Protein AF-A0ABD0R5M6-F1 (afdb_monomer_lite)

Organism: Cirrhinus mrigala (NCBI:txid683832)

Structure (mmCIF, N/CA/C/O backbone):
data_AF-A0ABD0R5M6-F1
#
_entry.id   AF-A0ABD0R5M6-F1
#
loop_
_atom_site.group_PDB
_atom_site.id
_atom_site.type_symbol
_atom_site.label_atom_id
_atom_site.label_alt_id
_atom_site.label_comp_id
_atom_site.label_asym_id
_atom_site.label_entity_id
_atom_site.label_seq_id
_atom_site.pdbx_PDB_ins_code
_atom_site.Cartn_x
_atom_site.Cartn_y
_atom_site.Cartn_z
_atom_site.occupancy
_atom_site.B_iso_or_equiv
_atom_site.auth_seq_id
_atom_site.auth_comp_id
_atom_site.auth_asym_id
_atom_site.auth_atom_id
_atom_site.pdbx_PDB_model_num
ATOM 1 N N . VAL A 1 1 ? -1.273 8.671 40.119 1.00 59.09 1 VAL A N 1
ATOM 2 C CA . VAL A 1 1 ? -2.305 8.184 39.172 1.00 59.09 1 VAL A CA 1
ATOM 3 C C . VAL A 1 1 ? -3.101 7.009 39.746 1.00 59.09 1 VAL A C 1
ATOM 5 O O . VAL A 1 1 ? -4.300 7.160 39.909 1.00 59.09 1 VAL A O 1
ATOM 8 N N . ILE A 1 2 ? -2.466 5.912 40.188 1.00 68.69 2 ILE A N 1
ATOM 9 C CA . ILE A 1 2 ? -3.163 4.704 40.700 1.00 68.69 2 ILE A CA 1
ATOM 10 C C . ILE A 1 2 ? -4.113 4.976 41.890 1.00 68.69 2 ILE A C 1
ATOM 12 O O . ILE A 1 2 ? -5.251 4.518 41.876 1.00 68.69 2 ILE A O 1
ATOM 16 N N . ARG A 1 3 ? -3.699 5.766 42.897 1.00 78.31 3 ARG A N 1
ATOM 17 C CA . ARG A 1 3 ? -4.576 6.125 44.039 1.00 78.31 3 ARG A CA 1
ATOM 18 C C . ARG A 1 3 ? -5.798 6.953 43.610 1.00 78.31 3 ARG A C 1
ATOM 20 O O . ARG A 1 3 ? -6.903 6.688 44.058 1.00 78.31 3 ARG A O 1
ATOM 27 N N . MET A 1 4 ? -5.601 7.888 42.679 1.00 78.31 4 MET A N 1
ATOM 28 C CA . MET A 1 4 ? -6.660 8.764 42.163 1.00 78.31 4 MET A CA 1
ATOM 29 C C . MET A 1 4 ? -7.658 8.002 41.276 1.00 78.31 4 MET A C 1
ATOM 31 O O . MET A 1 4 ? -8.853 8.249 41.356 1.00 78.31 4 MET A O 1
ATOM 35 N N . LEU A 1 5 ? -7.184 7.040 40.477 1.00 76.50 5 LEU A N 1
ATOM 36 C CA . LEU A 1 5 ? -8.047 6.134 39.711 1.00 76.50 5 LEU A CA 1
ATOM 37 C C . LEU A 1 5 ? -8.909 5.260 40.625 1.00 76.50 5 LEU A C 1
ATOM 39 O O . LEU A 1 5 ? -10.087 5.062 40.346 1.00 76.50 5 LEU A O 1
ATOM 43 N N . LYS A 1 6 ? -8.343 4.771 41.736 1.00 81.50 6 LYS A N 1
ATOM 44 C CA . LYS A 1 6 ? -9.086 3.989 42.732 1.00 81.50 6 LYS A CA 1
ATOM 45 C C . LYS A 1 6 ? -10.204 4.818 43.377 1.00 81.50 6 LYS A C 1
ATOM 47 O O . LYS A 1 6 ? -11.334 4.350 43.425 1.00 81.50 6 LYS A O 1
ATOM 52 N N . GLU A 1 7 ? -9.908 6.057 43.774 1.00 83.19 7 GLU A N 1
ATOM 53 C CA . GLU A 1 7 ? -10.900 7.005 44.311 1.00 83.19 7 GLU A CA 1
ATOM 54 C C . GLU A 1 7 ? -11.981 7.384 43.282 1.00 83.19 7 GLU A C 1
ATOM 56 O O . GLU A 1 7 ? -13.150 7.537 43.632 1.00 83.19 7 GLU A O 1
ATOM 61 N N . LEU A 1 8 ? -11.611 7.549 42.008 1.00 80.19 8 LEU A N 1
ATOM 62 C CA . LEU A 1 8 ? -12.558 7.871 40.937 1.00 80.19 8 LEU A CA 1
ATOM 63 C C . LEU A 1 8 ? -13.462 6.690 40.585 1.00 80.19 8 LEU A C 1
ATOM 65 O O . LEU A 1 8 ? -14.641 6.909 40.327 1.00 80.19 8 LEU A O 1
ATOM 69 N N . ARG A 1 9 ? -12.942 5.460 40.640 1.00 80.38 9 ARG A N 1
ATOM 70 C CA . ARG A 1 9 ? -13.733 4.237 40.456 1.00 80.38 9 ARG A CA 1
ATOM 71 C C . ARG A 1 9 ? -14.739 4.013 41.574 1.00 80.38 9 ARG A C 1
ATOM 73 O O . ARG A 1 9 ? -15.837 3.546 41.316 1.00 80.38 9 ARG A O 1
ATOM 80 N N . GLU A 1 10 ? -14.374 4.373 42.799 1.00 84.44 10 GLU A N 1
ATOM 81 C CA . GLU A 1 10 ? -15.268 4.292 43.955 1.00 84.44 10 GLU A CA 1
ATOM 82 C C . GLU A 1 10 ? -16.390 5.342 43.890 1.00 84.44 10 GLU A C 1
ATOM 84 O O . GLU A 1 10 ? -17.534 5.051 44.219 1.00 84.44 10 GLU A O 1
ATOM 89 N N . LYS A 1 11 ? -16.086 6.557 43.411 1.00 83.44 11 LYS A N 1
ATOM 90 C CA . LYS A 1 11 ? -17.068 7.651 43.269 1.00 83.44 11 LYS A CA 1
ATOM 91 C C . LYS A 1 11 ? -17.936 7.557 42.016 1.00 83.44 11 LYS A C 1
ATOM 93 O O . LYS A 1 11 ? -19.005 8.161 41.971 1.00 83.44 11 LYS A O 1
ATOM 98 N N . HIS A 1 12 ? -17.461 6.860 40.991 1.00 79.81 12 HIS A N 1
ATOM 99 C CA . HIS A 1 12 ? -18.163 6.671 39.729 1.00 79.81 12 HIS A CA 1
ATOM 100 C C . HIS A 1 12 ? -18.045 5.210 39.280 1.00 79.81 12 HIS A C 1
ATOM 102 O O . HIS A 1 12 ? -17.259 4.922 38.375 1.00 79.81 12 HIS A O 1
ATOM 108 N N . PRO A 1 13 ? -18.812 4.296 39.902 1.00 80.88 13 PRO A N 1
ATOM 109 C CA . PRO A 1 13 ? -18.789 2.881 39.538 1.00 80.88 13 PRO A CA 1
ATOM 110 C C . PRO A 1 13 ? -19.339 2.623 38.126 1.00 80.88 13 PRO A C 1
ATOM 112 O O . PRO A 1 13 ? -18.956 1.640 37.503 1.00 80.88 13 PRO A O 1
ATOM 115 N N . ASP A 1 14 ? -20.172 3.528 37.604 1.00 82.19 14 ASP A N 1
ATOM 116 C CA . ASP A 1 14 ? -20.860 3.373 36.312 1.00 82.19 14 ASP A CA 1
ATOM 117 C C . ASP A 1 14 ? -20.039 3.853 35.104 1.00 82.19 14 ASP A C 1
ATOM 119 O O . ASP A 1 14 ? -20.507 3.799 33.968 1.00 82.19 14 ASP A O 1
ATOM 123 N N . LYS A 1 15 ? -18.838 4.397 35.334 1.00 80.50 15 LYS A N 1
ATOM 124 C CA . LYS A 1 15 ? -18.003 4.966 34.272 1.00 80.50 15 LYS A CA 1
ATOM 125 C C . LYS A 1 15 ? -16.925 3.984 33.844 1.00 80.50 15 LYS A C 1
ATOM 127 O O . LYS A 1 15 ? -16.312 3.310 34.669 1.00 80.50 15 LYS A O 1
ATOM 132 N N . ASP A 1 16 ? -16.676 3.963 32.542 1.00 85.81 16 ASP A N 1
ATOM 133 C CA . ASP A 1 16 ? -15.692 3.077 31.933 1.00 85.81 16 ASP A CA 1
ATOM 134 C C . ASP A 1 16 ? -14.245 3.477 32.282 1.00 85.81 16 ASP A C 1
ATOM 136 O O . ASP A 1 16 ? -13.967 4.631 32.634 1.00 85.81 16 ASP A O 1
ATOM 140 N N . LEU A 1 17 ? -13.306 2.533 32.189 1.00 76.88 17 LEU A N 1
ATOM 141 C CA . LEU A 1 17 ? -11.907 2.712 32.590 1.00 76.88 17 LEU A CA 1
ATOM 142 C C . LEU A 1 17 ? -11.253 3.907 31.883 1.00 76.88 17 LEU A C 1
ATOM 144 O O . LEU A 1 17 ? -10.544 4.685 32.526 1.00 76.88 17 LEU A O 1
ATOM 148 N N . ASP A 1 18 ? -11.550 4.103 30.601 1.00 78.00 18 ASP A N 1
ATOM 149 C CA . ASP A 1 18 ? -11.042 5.231 29.820 1.00 78.00 18 ASP A CA 1
ATOM 150 C C . ASP A 1 18 ? -11.588 6.576 30.310 1.00 78.00 18 ASP A C 1
ATOM 152 O O . ASP A 1 18 ? -10.836 7.546 30.452 1.00 78.00 18 ASP A O 1
ATOM 156 N N . GLN A 1 19 ? -12.869 6.627 30.684 1.00 80.44 19 GLN A N 1
ATOM 157 C CA . GLN A 1 19 ? -13.475 7.825 31.269 1.00 80.44 19 GLN A CA 1
ATOM 158 C C . GLN A 1 19 ? -12.866 8.142 32.642 1.00 80.44 19 GLN A C 1
ATOM 160 O O . GLN A 1 19 ? -12.639 9.307 32.979 1.00 80.44 19 GLN A O 1
ATOM 165 N N . LEU A 1 20 ? -12.550 7.121 33.442 1.00 79.25 20 LEU A N 1
ATOM 166 C CA . LEU A 1 20 ? -11.857 7.286 34.723 1.00 79.25 20 LEU A CA 1
ATOM 167 C C . LEU A 1 20 ? -10.434 7.819 34.542 1.00 79.25 20 LEU A C 1
ATOM 169 O O . LEU A 1 20 ? -10.003 8.679 35.316 1.00 79.25 20 LEU A O 1
ATOM 173 N N . ILE A 1 21 ? -9.705 7.328 33.537 1.00 81.00 21 ILE A N 1
ATOM 174 C CA . ILE A 1 21 ? -8.366 7.816 33.183 1.00 81.00 21 ILE A CA 1
ATOM 175 C C . ILE A 1 21 ? -8.432 9.286 32.779 1.00 81.00 21 ILE A C 1
ATOM 177 O O . ILE A 1 21 ? -7.620 10.088 33.246 1.00 81.00 21 ILE A O 1
ATOM 181 N N . GLU A 1 22 ? -9.429 9.675 31.992 1.00 79.25 22 GLU A N 1
ATOM 182 C CA . GLU A 1 22 ? -9.636 11.070 31.617 1.00 79.25 22 GLU A CA 1
ATOM 183 C C . GLU A 1 22 ? -9.940 11.951 32.837 1.00 79.25 22 GLU A C 1
ATOM 185 O O . GLU A 1 22 ? -9.302 12.990 33.034 1.00 79.25 22 GLU A O 1
ATOM 190 N N . MET A 1 23 ? -10.847 11.513 33.716 1.00 78.56 23 MET A N 1
ATOM 191 C CA . MET A 1 23 ? -11.160 12.225 34.959 1.00 78.56 23 MET A CA 1
ATOM 192 C C . MET A 1 23 ? -9.930 12.359 35.866 1.00 78.56 23 MET A C 1
ATOM 194 O O . MET A 1 23 ? -9.724 13.413 36.476 1.00 78.56 23 MET A O 1
ATOM 198 N N . ALA A 1 24 ? -9.081 11.331 35.926 1.00 83.06 24 ALA A N 1
ATOM 199 C CA . ALA A 1 24 ? -7.833 11.358 36.681 1.00 83.06 24 ALA A CA 1
ATOM 200 C C . ALA A 1 24 ? -6.829 12.351 36.076 1.00 83.06 24 ALA A C 1
ATOM 202 O O . ALA A 1 24 ? -6.204 13.129 36.803 1.00 83.06 24 ALA A O 1
ATOM 203 N N . ASN A 1 25 ? -6.700 12.376 34.751 1.00 81.94 25 ASN A N 1
ATOM 204 C CA . ASN A 1 25 ? -5.820 13.304 34.045 1.00 81.94 25 ASN A CA 1
ATOM 205 C C . ASN A 1 25 ? -6.284 14.753 34.227 1.00 81.94 25 ASN A C 1
ATOM 207 O O . ASN A 1 25 ? -5.482 15.620 34.582 1.00 81.94 25 ASN A O 1
ATOM 211 N N . TYR A 1 26 ? -7.586 15.011 34.100 1.00 81.62 26 TYR A N 1
ATOM 212 C CA . TYR A 1 26 ? -8.175 16.328 34.327 1.00 81.62 26 TYR A CA 1
ATOM 213 C C . TYR A 1 26 ? -7.969 16.813 35.768 1.00 81.62 26 TYR A C 1
ATOM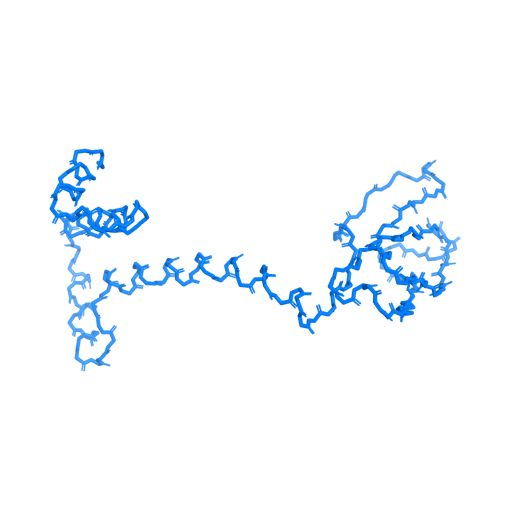 215 O O . TYR A 1 26 ? -7.516 17.939 35.992 1.00 81.62 26 TYR A O 1
ATOM 223 N N . ALA A 1 27 ? -8.231 15.956 36.759 1.00 81.88 27 ALA A N 1
ATOM 224 C CA . ALA A 1 27 ? -8.009 16.276 38.167 1.00 81.88 27 ALA A CA 1
ATOM 225 C C . ALA A 1 27 ? -6.523 16.520 38.481 1.00 81.88 27 ALA A C 1
ATOM 227 O O . ALA A 1 27 ? -6.192 17.392 39.287 1.00 81.88 27 ALA A O 1
ATOM 228 N N . THR A 1 28 ? -5.617 15.794 37.823 1.00 80.62 28 THR A N 1
ATOM 229 C CA . THR A 1 2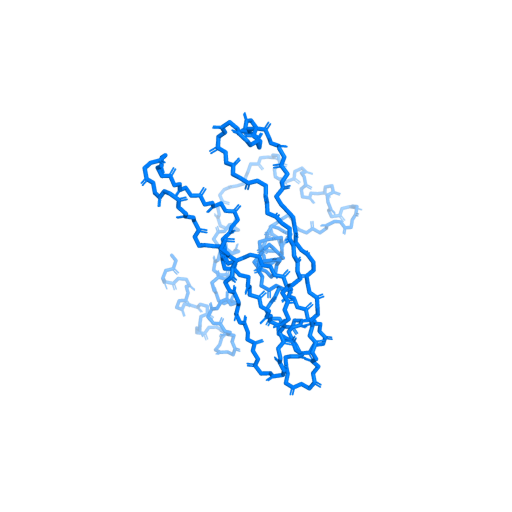8 ? -4.169 15.999 37.962 1.00 80.62 28 THR A CA 1
ATOM 230 C C . THR A 1 28 ? -3.752 17.361 37.408 1.00 80.62 28 THR A C 1
ATOM 232 O O . THR A 1 28 ? -3.087 18.121 38.112 1.00 80.62 28 THR A O 1
ATOM 235 N N . MET A 1 29 ? -4.215 17.733 36.211 1.00 77.62 29 MET A N 1
ATOM 236 C CA . MET A 1 29 ? -3.923 19.045 35.619 1.00 77.62 29 MET A CA 1
ATOM 237 C C . MET A 1 29 ? -4.553 20.211 36.395 1.00 77.62 29 MET A C 1
ATOM 239 O O . MET A 1 29 ? -4.021 21.321 36.399 1.00 77.62 29 MET A O 1
ATOM 243 N N . GLN A 1 30 ? -5.683 19.993 37.076 1.00 80.12 30 GLN A N 1
ATOM 244 C CA . GLN A 1 30 ? -6.266 21.015 37.946 1.00 80.12 30 GLN A CA 1
ATOM 245 C C . GLN A 1 30 ? -5.416 21.300 39.187 1.00 80.12 30 GLN A C 1
ATOM 247 O O . GLN A 1 30 ? -5.350 22.459 39.597 1.00 80.12 30 GLN A O 1
ATOM 252 N N . LYS A 1 31 ? -4.800 20.264 39.772 1.00 80.19 31 LYS A N 1
ATOM 253 C CA . LYS A 1 31 ? -3.991 20.355 40.999 1.00 80.19 31 LYS A CA 1
ATOM 254 C C . LYS A 1 31 ? -2.580 20.902 40.761 1.00 80.19 31 LYS A C 1
ATOM 256 O O . LYS A 1 31 ? -1.936 21.327 41.714 1.00 80.19 31 LYS A O 1
ATOM 261 N N . GLN A 1 32 ? -2.087 20.882 39.523 1.00 80.38 32 GLN A N 1
ATOM 262 C CA . GLN A 1 32 ? -0.791 21.471 39.184 1.00 80.38 32 GLN A CA 1
ATOM 263 C C . GLN A 1 32 ? -0.810 22.999 39.330 1.00 80.38 32 GLN A C 1
ATOM 265 O O . GLN A 1 32 ? -1.840 23.649 39.134 1.00 80.38 32 GLN A O 1
ATOM 270 N N . HIS A 1 33 ? 0.345 23.586 39.660 1.00 84.06 33 HIS A N 1
ATOM 271 C CA . HIS A 1 33 ? 0.490 25.039 39.678 1.00 84.06 33 HIS A CA 1
ATOM 272 C C . HIS A 1 33 ? 0.275 25.599 38.265 1.00 84.06 33 HIS A C 1
ATOM 274 O O . HIS A 1 33 ? 0.721 25.019 37.275 1.00 84.06 33 HIS A O 1
ATOM 280 N N . LYS A 1 34 ? -0.413 26.737 38.157 1.00 86.31 34 LYS A N 1
ATOM 281 C CA . LYS A 1 34 ? -0.766 27.344 36.867 1.00 86.31 34 LYS A CA 1
ATOM 282 C C . LYS A 1 34 ? -0.026 28.658 36.693 1.00 86.31 34 LYS A C 1
ATOM 284 O O . LYS A 1 34 ? 0.033 29.468 37.616 1.00 86.31 34 LYS A O 1
ATOM 289 N N . SER A 1 35 ? 0.525 28.874 35.503 1.00 89.06 35 SER A N 1
ATOM 290 C CA . SER A 1 35 ? 1.225 30.115 35.173 1.00 89.06 35 SER A CA 1
ATOM 291 C C . SER A 1 35 ? 0.251 31.293 35.057 1.00 89.06 35 SER A C 1
ATOM 293 O O . SER A 1 35 ? -0.940 31.126 34.792 1.00 89.06 35 SER A O 1
ATOM 295 N N . ARG A 1 36 ? 0.747 32.529 35.195 1.00 91.19 36 ARG A N 1
ATOM 296 C CA . ARG A 1 36 ? -0.092 33.733 35.044 1.00 91.19 36 ARG A CA 1
ATOM 297 C C . ARG A 1 36 ? -0.725 33.836 33.651 1.00 91.19 36 ARG A C 1
ATOM 299 O O . ARG A 1 36 ? -1.851 34.307 33.515 1.00 91.19 36 ARG A O 1
ATOM 306 N N . ALA A 1 37 ? -0.014 33.370 32.623 1.00 88.50 37 ALA A N 1
ATOM 307 C CA . ALA A 1 37 ? -0.512 33.330 31.251 1.00 88.50 37 ALA A CA 1
ATOM 308 C C . ALA A 1 37 ? -1.759 32.442 31.115 1.00 88.50 37 ALA A C 1
ATOM 310 O O . ALA A 1 37 ? -2.700 32.828 30.425 1.00 88.50 37 ALA A O 1
ATOM 311 N N . PHE A 1 38 ? -1.812 31.315 31.832 1.00 89.50 38 PHE A N 1
ATOM 312 C CA . PHE A 1 38 ? -2.959 30.407 31.816 1.00 89.50 38 PHE A CA 1
ATOM 313 C C . PHE A 1 38 ? -4.264 31.122 32.193 1.00 89.50 38 PHE A C 1
ATOM 315 O O . PHE A 1 38 ? -5.255 31.013 31.475 1.00 89.50 38 PHE A O 1
ATOM 322 N N . TYR A 1 39 ? -4.256 31.917 33.266 1.00 89.88 39 TYR A N 1
ATOM 323 C CA . TYR A 1 39 ? -5.445 32.651 33.711 1.00 89.88 39 TYR A CA 1
ATOM 324 C C . TYR A 1 39 ? -5.869 33.742 32.727 1.00 89.88 39 TYR A C 1
ATOM 326 O O . TYR A 1 39 ? -7.062 33.909 32.479 1.00 89.88 39 TYR A O 1
ATOM 334 N N . ARG A 1 40 ? -4.903 34.444 32.116 1.00 92.62 40 ARG A N 1
ATOM 335 C CA . ARG A 1 40 ? -5.195 35.454 31.084 1.00 92.62 40 ARG A CA 1
ATOM 336 C C . ARG A 1 40 ? -5.895 34.820 29.883 1.00 92.62 40 ARG A C 1
ATOM 338 O O . ARG A 1 40 ? -6.904 35.339 29.423 1.00 92.62 40 ARG A O 1
ATOM 345 N N . VAL A 1 41 ? -5.389 33.678 29.422 1.00 88.25 41 VAL A N 1
ATOM 346 C CA . VAL A 1 41 ? -5.957 32.923 28.297 1.00 88.25 41 VAL A CA 1
ATOM 347 C C . VAL A 1 41 ? -7.310 32.302 28.655 1.00 88.25 41 VAL A C 1
ATOM 349 O O . VAL A 1 41 ? -8.218 32.276 27.827 1.00 88.25 41 VAL A O 1
ATOM 352 N N . GLN A 1 42 ? -7.482 31.803 29.880 1.00 88.94 42 GLN A N 1
ATOM 353 C CA . GLN A 1 42 ? -8.754 31.224 30.306 1.00 88.94 42 GLN A CA 1
ATOM 354 C C . GLN A 1 42 ? -9.861 32.282 30.379 1.00 88.94 42 GLN A C 1
ATOM 356 O O . GLN A 1 42 ? -10.965 32.023 29.904 1.00 88.94 42 GLN A O 1
ATOM 361 N N . ALA A 1 43 ? -9.571 33.466 30.923 1.00 88.94 43 ALA A N 1
ATOM 362 C CA . ALA A 1 43 ? -10.549 34.543 31.025 1.00 88.94 43 ALA A CA 1
ATOM 363 C C . ALA A 1 43 ? -11.058 34.980 29.643 1.00 88.94 43 ALA A C 1
ATOM 365 O O . ALA A 1 43 ? -12.265 34.989 29.409 1.00 88.94 43 ALA A O 1
ATOM 366 N N . THR A 1 44 ? -10.156 35.252 28.692 1.00 91.38 44 THR A N 1
ATOM 367 C CA . THR A 1 44 ? -10.552 35.665 27.333 1.00 91.38 44 THR A CA 1
ATOM 368 C C . THR A 1 44 ? -11.351 34.585 26.610 1.00 91.38 44 THR A C 1
ATOM 370 O O . THR A 1 44 ? -12.313 34.889 25.909 1.0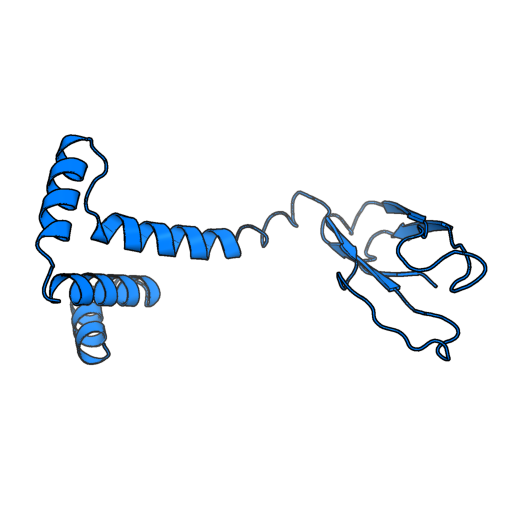0 91.38 44 THR A O 1
ATOM 373 N N . ARG A 1 45 ? -11.028 33.309 26.836 1.00 89.12 45 ARG A N 1
ATOM 374 C CA . ARG A 1 45 ? -11.794 32.190 26.278 1.00 89.12 45 ARG A CA 1
ATOM 375 C C . ARG A 1 45 ? -13.200 32.061 26.834 1.00 89.12 45 ARG A C 1
ATOM 377 O O . ARG A 1 45 ? -14.094 31.687 26.083 1.00 89.12 45 ARG A O 1
ATOM 384 N N . MET A 1 46 ? -13.405 32.340 28.118 1.00 87.44 46 MET A N 1
ATOM 385 C CA . MET A 1 46 ? -14.749 32.327 28.701 1.00 87.44 46 MET A CA 1
ATOM 386 C C . MET A 1 46 ? -15.584 33.496 28.168 1.00 87.44 46 MET A C 1
ATOM 388 O O . MET A 1 46 ? -16.759 33.303 27.881 1.00 87.44 46 MET A O 1
ATOM 392 N N . MET A 1 47 ? -14.961 34.654 27.933 1.00 86.44 47 MET A N 1
ATOM 393 C CA . MET A 1 47 ? -15.631 35.827 27.357 1.00 86.44 47 MET A CA 1
ATOM 394 C C . MET A 1 47 ? -16.052 35.631 25.891 1.00 86.44 47 MET A C 1
ATOM 396 O O . MET A 1 47 ? -17.086 36.144 25.487 1.00 86.44 47 MET A O 1
ATOM 400 N N . ILE A 1 48 ? -15.281 34.879 25.098 1.00 86.38 48 ILE A N 1
ATOM 401 C CA . ILE A 1 48 ? -15.555 34.642 23.665 1.00 86.38 48 ILE A CA 1
ATOM 402 C C . ILE A 1 48 ? -16.286 33.310 23.389 1.00 86.38 48 ILE A C 1
ATOM 404 O O . ILE A 1 48 ? -16.354 32.855 22.252 1.00 86.38 48 ILE A O 1
ATOM 408 N N . GLY A 1 49 ? -16.793 32.630 24.426 1.00 85.62 49 GLY A N 1
ATOM 409 C CA . GLY A 1 49 ? -17.535 31.366 24.279 1.00 85.62 49 GLY A CA 1
ATOM 410 C C . GLY A 1 49 ? -16.680 30.125 23.970 1.00 85.62 49 GLY A C 1
ATOM 411 O O . GLY A 1 49 ? -17.211 29.046 23.731 1.00 85.62 49 GLY A O 1
ATOM 412 N N . ALA A 1 50 ? -15.349 30.223 24.024 1.00 78.44 50 ALA A N 1
ATOM 413 C CA . ALA A 1 50 ? -14.420 29.129 23.714 1.00 78.44 50 ALA A CA 1
ATOM 414 C C . ALA A 1 50 ? -14.191 28.128 24.873 1.00 78.44 50 ALA A C 1
ATOM 416 O O . ALA A 1 50 ? -13.439 27.156 24.717 1.00 78.44 50 ALA A O 1
ATOM 417 N N . GLY A 1 51 ? -14.805 28.362 26.038 1.00 84.31 51 GLY A N 1
ATOM 418 C CA . GLY A 1 51 ? -14.831 27.438 27.176 1.00 84.31 51 GLY A CA 1
ATOM 419 C C . GLY A 1 51 ? -13.488 27.219 27.895 1.00 84.31 51 GLY A C 1
ATOM 420 O O . GLY A 1 51 ? -12.473 27.869 27.626 1.00 84.31 51 GLY A O 1
ATOM 421 N N . ASN A 1 52 ? -13.479 26.277 28.846 1.00 82.81 52 ASN A N 1
ATOM 422 C CA . ASN A 1 52 ? -12.323 25.995 29.705 1.00 82.81 52 ASN A CA 1
ATOM 423 C C . ASN A 1 52 ? -11.165 25.347 28.916 1.00 82.81 52 ASN A C 1
ATOM 425 O O . ASN A 1 52 ? -11.345 24.320 28.262 1.00 82.81 52 ASN A O 1
ATOM 429 N N . VAL A 1 53 ? -9.963 25.925 29.029 1.00 75.88 53 VAL A N 1
ATOM 430 C CA . VAL A 1 53 ? -8.730 25.481 28.348 1.00 75.88 53 VAL A CA 1
ATOM 431 C C . VAL A 1 53 ? -8.421 24.011 28.632 1.00 75.88 53 VAL A C 1
ATOM 433 O O . VAL A 1 53 ? -8.124 23.261 27.707 1.00 75.88 53 VAL A O 1
ATOM 436 N N . LEU A 1 54 ? -8.565 23.584 29.890 1.00 74.06 54 LEU A N 1
ATOM 437 C CA . LEU A 1 54 ? -8.290 22.206 30.313 1.00 74.06 54 LEU A CA 1
ATOM 438 C C . LEU A 1 54 ? -9.290 21.210 29.711 1.00 74.06 54 LEU A C 1
ATOM 440 O O . LEU A 1 54 ? -8.904 20.133 29.272 1.00 74.06 54 LEU A O 1
ATOM 444 N N . LYS A 1 55 ? -10.572 21.597 29.634 1.00 73.00 55 LYS A N 1
ATOM 445 C CA . LYS A 1 55 ? -11.625 20.759 29.043 1.00 73.00 55 LYS A CA 1
ATOM 446 C C . LYS A 1 55 ? -11.464 20.653 27.526 1.00 73.00 55 LYS A C 1
ATOM 448 O O . LYS A 1 55 ? -11.689 19.589 26.969 1.00 73.00 55 LYS A O 1
ATOM 453 N N . LYS A 1 56 ? -11.021 21.729 26.858 1.00 68.00 56 LYS A N 1
ATOM 454 C CA . LYS A 1 56 ? -10.732 21.682 25.418 1.00 68.00 56 LYS A CA 1
ATOM 455 C C . LYS A 1 56 ? -9.515 20.812 25.105 1.00 68.00 56 LYS A C 1
ATOM 457 O O . LYS A 1 56 ? -9.540 20.131 24.096 1.00 68.00 56 LYS A O 1
ATOM 462 N N . HIS A 1 57 ? -8.470 20.822 25.935 1.00 67.06 57 HIS A N 1
ATOM 463 C CA . HIS A 1 57 ? -7.308 19.953 25.715 1.00 67.06 57 HIS A CA 1
ATOM 464 C C . HIS A 1 57 ? -7.662 18.470 25.897 1.00 67.06 57 HIS A C 1
ATOM 466 O O . HIS A 1 57 ? -7.220 17.645 25.106 1.00 67.06 57 HIS A O 1
ATOM 472 N N . ALA A 1 58 ? -8.498 18.144 26.890 1.00 69.31 58 ALA A N 1
ATOM 473 C CA . ALA A 1 58 ? -9.037 16.795 27.065 1.00 69.31 58 ALA A CA 1
ATOM 474 C C . ALA A 1 58 ? -9.899 16.367 25.860 1.00 69.31 58 ALA A C 1
ATOM 476 O O . ALA A 1 58 ? -9.643 15.333 25.254 1.00 69.31 58 ALA A O 1
ATOM 477 N N . ALA A 1 59 ? -10.823 17.230 25.421 1.00 63.84 59 ALA A N 1
ATOM 478 C CA . ALA A 1 59 ? -11.660 16.967 24.249 1.00 63.84 59 ALA A CA 1
ATOM 479 C C . ALA A 1 59 ? -10.866 16.897 22.929 1.00 63.84 59 ALA A C 1
ATOM 481 O O . ALA A 1 59 ? -11.232 16.145 22.034 1.00 63.84 59 ALA A O 1
ATOM 482 N N . ALA A 1 60 ? -9.781 17.666 22.785 1.00 64.31 60 ALA A N 1
ATOM 483 C CA . ALA A 1 60 ? -8.918 17.630 21.603 1.00 64.31 60 ALA A CA 1
ATOM 484 C C . ALA A 1 60 ? -8.081 16.344 21.537 1.00 64.31 60 ALA A C 1
ATOM 486 O O . ALA A 1 60 ? -7.905 15.796 20.454 1.00 64.31 60 ALA A O 1
ATOM 487 N N . GLU A 1 61 ? -7.605 15.838 22.677 1.00 62.47 61 GLU A N 1
ATOM 488 C CA . GLU A 1 61 ? -6.972 14.516 22.768 1.00 62.47 61 GLU A CA 1
ATOM 489 C C . GLU A 1 61 ? -7.966 13.401 22.426 1.00 62.47 61 GLU A C 1
ATOM 491 O O . GLU A 1 61 ? -7.627 12.492 21.673 1.00 62.47 61 GLU A O 1
ATOM 496 N N . GLN A 1 62 ? -9.209 13.500 22.904 1.00 60.75 62 GLN A N 1
ATOM 497 C CA . GLN A 1 62 ? -10.272 12.555 22.563 1.00 60.75 62 GLN A CA 1
ATOM 498 C C . GLN A 1 62 ? -10.598 12.593 21.064 1.00 60.75 62 GLN A C 1
ATOM 500 O O . GLN A 1 62 ? -10.603 11.547 20.428 1.00 60.75 62 GLN A O 1
ATOM 505 N N . ALA A 1 63 ? -10.743 13.791 20.483 1.00 59.16 63 ALA A N 1
ATOM 506 C CA . ALA A 1 63 ? -10.950 13.979 19.048 1.00 59.16 63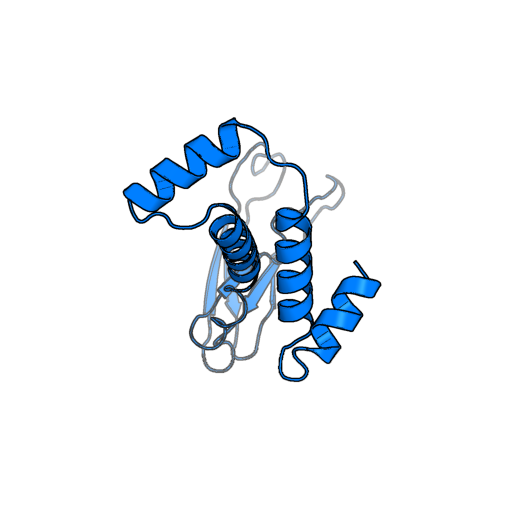 ALA A CA 1
ATOM 507 C C . ALA A 1 63 ? -9.786 13.424 18.210 1.00 59.16 63 ALA A C 1
ATOM 509 O O . ALA A 1 63 ? -10.007 12.858 17.145 1.00 59.16 63 ALA A O 1
ATOM 510 N N . LYS A 1 64 ? -8.544 13.554 18.694 1.00 59.00 64 LYS A N 1
ATOM 511 C CA . LYS A 1 64 ? -7.348 13.020 18.030 1.00 59.00 64 LYS A CA 1
ATOM 512 C C . LYS A 1 64 ? -7.259 11.493 18.121 1.00 59.00 64 LYS A C 1
ATOM 514 O O . LYS A 1 64 ? -6.780 10.875 17.179 1.00 59.00 64 LYS A O 1
ATOM 519 N N . ARG A 1 65 ? -7.746 10.886 19.211 1.00 54.31 65 ARG A N 1
ATOM 520 C CA . ARG A 1 65 ? -7.879 9.425 19.345 1.00 54.31 65 ARG A CA 1
ATOM 521 C C . ARG A 1 65 ? -8.985 8.877 18.446 1.00 54.31 65 ARG A C 1
ATOM 523 O O . ARG A 1 65 ? -8.731 7.945 17.703 1.00 54.31 65 ARG A O 1
ATOM 530 N N . THR A 1 66 ? -10.155 9.516 18.406 1.00 49.47 66 THR A N 1
ATOM 531 C CA . THR A 1 66 ? -11.247 9.123 17.493 1.00 49.47 66 THR A CA 1
ATOM 532 C C . THR A 1 66 ? -10.925 9.384 16.019 1.00 49.47 66 THR A C 1
ATOM 534 O O . THR A 1 66 ? -11.422 8.675 15.151 1.00 49.47 66 THR A O 1
ATOM 537 N N . ALA A 1 67 ? -10.065 10.362 15.710 1.00 48.31 67 ALA A N 1
ATOM 538 C CA . ALA A 1 67 ? -9.581 10.596 14.347 1.00 48.31 67 ALA A CA 1
ATOM 539 C C . ALA A 1 67 ? -8.598 9.515 13.858 1.00 48.31 67 ALA A C 1
ATOM 541 O O . ALA A 1 67 ? -8.401 9.393 12.654 1.00 48.31 67 ALA A O 1
ATOM 542 N N . GLY A 1 68 ? -8.002 8.734 14.767 1.00 45.88 68 GLY A N 1
ATOM 543 C CA . GLY A 1 68 ? -7.233 7.534 14.424 1.00 45.88 68 GLY A CA 1
ATOM 544 C C . GLY A 1 68 ? -8.096 6.289 14.185 1.00 45.88 68 GLY A C 1
ATOM 545 O O . GLY A 1 68 ? -7.598 5.337 13.604 1.00 45.88 68 GLY A O 1
ATOM 546 N N . ASP A 1 69 ? -9.373 6.328 14.582 1.00 47.28 69 ASP A N 1
ATOM 547 C CA . ASP A 1 69 ? -10.277 5.165 14.662 1.00 47.28 69 ASP A CA 1
ATOM 548 C C . ASP A 1 69 ? -11.493 5.262 13.721 1.00 47.28 69 ASP A C 1
ATOM 550 O O . ASP A 1 69 ? -12.321 4.361 13.645 1.00 47.28 69 ASP A O 1
ATOM 554 N N . SER A 1 70 ? -11.635 6.361 12.972 1.00 45.00 70 SER A N 1
ATOM 555 C CA . SER A 1 70 ? -12.777 6.557 12.058 1.00 45.00 70 SER A CA 1
ATOM 556 C C . SER A 1 70 ? -12.603 5.879 10.691 1.00 45.00 70 SER A C 1
ATOM 558 O O . SER A 1 70 ? -13.456 6.041 9.826 1.00 45.00 70 SER A O 1
ATOM 560 N N . ALA A 1 71 ? -11.518 5.130 10.479 1.00 50.00 71 ALA A N 1
ATOM 561 C CA . ALA A 1 71 ? -11.311 4.337 9.266 1.00 50.00 71 ALA A CA 1
ATOM 562 C C . ALA A 1 71 ? -11.827 2.887 9.393 1.00 50.00 71 ALA A C 1
ATOM 564 O O . ALA A 1 71 ? -11.861 2.172 8.396 1.00 50.00 71 ALA A O 1
ATOM 565 N N . GLU A 1 72 ? -12.249 2.439 10.584 1.00 52.00 72 GLU A N 1
ATOM 566 C CA . GLU A 1 72 ? -12.574 1.024 10.829 1.00 52.00 72 GLU A CA 1
ATOM 567 C C . GLU A 1 72 ? -14.029 0.599 10.536 1.00 52.00 72 GLU A C 1
ATOM 569 O O . GLU A 1 72 ? -14.350 -0.569 10.734 1.00 52.00 72 GLU A O 1
ATOM 574 N N . ASN A 1 73 ? -14.926 1.456 10.018 1.00 55.59 73 ASN A N 1
ATOM 575 C CA . ASN A 1 73 ? -16.319 1.021 9.765 1.00 55.59 73 ASN A CA 1
ATOM 576 C C . ASN A 1 73 ? -16.952 1.412 8.415 1.00 55.59 73 ASN A C 1
ATOM 578 O O . ASN A 1 73 ? -18.128 1.132 8.185 1.00 55.59 73 ASN A O 1
ATOM 582 N N . ASP A 1 74 ? -16.184 1.969 7.476 1.00 59.56 74 ASP A N 1
ATOM 583 C CA . ASP A 1 74 ? -16.681 2.233 6.111 1.00 59.56 74 ASP A CA 1
ATOM 584 C C . ASP A 1 74 ? -16.673 0.982 5.215 1.00 59.56 74 ASP A C 1
ATOM 586 O O . ASP A 1 74 ? -17.241 0.984 4.122 1.00 59.56 74 ASP A O 1
ATOM 590 N N . LEU A 1 75 ? -16.106 -0.121 5.707 1.00 64.44 75 LEU A N 1
ATOM 591 C CA . LEU A 1 75 ? -15.941 -1.381 4.983 1.00 64.44 75 LEU A CA 1
ATOM 592 C C . LEU A 1 75 ? -17.266 -2.051 4.571 1.00 64.44 75 LEU A C 1
ATOM 594 O O . LEU A 1 75 ? -17.309 -2.843 3.629 1.00 64.44 75 LEU A O 1
ATOM 598 N N . ALA A 1 76 ? -18.353 -1.737 5.280 1.00 67.50 76 ALA A N 1
ATOM 599 C CA . ALA A 1 76 ? -19.690 -2.253 4.986 1.00 67.50 76 ALA A CA 1
ATOM 600 C C . ALA A 1 76 ? -20.380 -1.510 3.826 1.00 67.50 76 ALA A C 1
ATOM 602 O O . ALA A 1 76 ? -21.281 -2.064 3.198 1.00 67.50 76 ALA A O 1
ATOM 603 N N . THR A 1 77 ? -19.977 -0.267 3.545 1.00 71.06 77 THR A N 1
ATOM 604 C CA . THR A 1 77 ? -20.677 0.614 2.590 1.00 71.06 77 THR A CA 1
ATOM 605 C C . THR A 1 77 ? -19.813 0.962 1.379 1.00 71.06 77 THR A C 1
ATOM 607 O O . THR A 1 77 ? -20.337 1.165 0.284 1.00 71.06 77 THR A O 1
ATOM 610 N N . CYS A 1 78 ? -18.493 0.986 1.553 1.00 79.25 78 CYS A N 1
ATOM 611 C CA . CYS A 1 78 ? -17.527 1.381 0.542 1.00 79.25 78 CYS A CA 1
ATOM 612 C C . CYS A 1 78 ? -16.496 0.271 0.314 1.00 79.25 78 CYS A C 1
ATOM 614 O O . CYS A 1 78 ? -16.075 -0.417 1.242 1.00 79.25 78 CYS A O 1
ATOM 616 N N . SER A 1 79 ? -16.067 0.130 -0.938 1.00 87.19 79 SER A N 1
ATOM 617 C CA . SER A 1 79 ? -14.950 -0.736 -1.308 1.00 87.19 79 SER A CA 1
ATOM 618 C C . SER A 1 79 ? -13.660 0.071 -1.308 1.00 87.19 79 SER A C 1
ATOM 620 O O . SER A 1 79 ? -13.589 1.139 -1.918 1.00 87.19 79 SER A O 1
ATOM 622 N N . HIS A 1 80 ? -12.638 -0.446 -0.641 1.00 89.25 80 HIS A N 1
ATOM 623 C CA . HIS A 1 80 ? -11.321 0.153 -0.545 1.00 89.25 80 HIS A CA 1
ATOM 624 C C . HIS A 1 80 ? -10.290 -0.726 -1.252 1.00 89.25 80 HIS A C 1
ATOM 626 O O . HIS A 1 80 ? -10.167 -1.913 -0.958 1.00 89.25 80 HIS A O 1
ATOM 632 N N . ILE A 1 81 ? -9.564 -0.137 -2.200 1.00 92.00 81 ILE A N 1
ATOM 633 C CA . ILE A 1 81 ? -8.508 -0.797 -2.970 1.00 92.00 81 ILE A CA 1
ATOM 634 C C . ILE A 1 81 ? -7.211 -0.052 -2.694 1.00 92.00 81 ILE A C 1
ATOM 636 O O . ILE A 1 81 ? -7.154 1.166 -2.872 1.00 92.00 81 ILE A O 1
ATOM 640 N N . ALA A 1 82 ? -6.186 -0.775 -2.257 1.00 94.00 82 ALA A N 1
ATOM 641 C CA . ALA A 1 82 ? -4.886 -0.206 -1.931 1.00 94.00 82 ALA A CA 1
ATOM 642 C C . ALA A 1 82 ? -3.766 -1.235 -2.123 1.00 94.00 82 ALA A C 1
ATOM 644 O O . ALA A 1 82 ? -4.001 -2.443 -2.105 1.00 94.00 82 ALA A O 1
ATOM 645 N N . PHE A 1 83 ? -2.532 -0.756 -2.265 1.00 95.50 83 PHE A N 1
ATOM 646 C CA . PHE A 1 83 ? -1.366 -1.620 -2.097 1.00 95.50 83 PHE A CA 1
ATOM 647 C C . PHE A 1 83 ? -1.267 -2.093 -0.646 1.00 95.50 83 PHE A C 1
ATOM 649 O O . PHE A 1 83 ? -1.593 -1.348 0.278 1.00 95.50 83 PHE A O 1
ATOM 656 N N . GLU A 1 84 ? -0.784 -3.318 -0.443 1.00 93.44 84 GLU A N 1
ATOM 657 C CA . GLU A 1 84 ? -0.561 -3.867 0.897 1.00 93.44 84 GLU A CA 1
ATOM 658 C C . GLU A 1 84 ? 0.491 -3.056 1.665 1.00 93.44 84 GLU A C 1
ATOM 660 O O . GLU A 1 84 ? 0.376 -2.868 2.876 1.00 93.44 84 GLU A O 1
ATOM 665 N N . GLN A 1 85 ? 1.495 -2.532 0.957 1.00 93.19 85 GLN A N 1
ATOM 666 C CA . GLN A 1 85 ? 2.476 -1.607 1.512 1.00 93.19 85 GLN A CA 1
ATOM 667 C C . GLN A 1 85 ? 2.612 -0.356 0.650 1.00 93.19 85 GLN A C 1
ATOM 669 O O . GLN A 1 85 ? 2.531 -0.401 -0.573 1.00 93.19 85 GLN A O 1
ATOM 674 N N . ALA A 1 86 ? 2.875 0.777 1.300 1.00 91.88 86 ALA A N 1
ATOM 675 C CA . ALA A 1 86 ? 3.120 2.042 0.609 1.00 91.88 86 ALA A CA 1
ATOM 676 C C . ALA A 1 86 ? 4.528 2.130 -0.009 1.00 91.88 86 ALA A C 1
ATOM 678 O O . ALA A 1 86 ? 4.781 3.001 -0.837 1.00 91.88 86 ALA A O 1
ATOM 679 N N . GLN A 1 87 ? 5.461 1.279 0.428 1.00 92.69 87 GLN A N 1
ATOM 680 C CA . GLN A 1 87 ? 6.850 1.282 -0.021 1.00 92.69 87 GLN A CA 1
ATOM 681 C C . GLN A 1 87 ? 7.364 -0.149 -0.127 1.00 92.69 87 GLN A C 1
ATOM 683 O O . GLN A 1 87 ? 7.188 -0.943 0.792 1.00 92.69 87 GLN A O 1
ATOM 688 N N . TYR A 1 88 ? 8.050 -0.438 -1.228 1.00 90.75 88 TYR A N 1
ATOM 689 C CA . TYR A 1 88 ? 8.724 -1.708 -1.462 1.00 90.75 88 TYR A CA 1
ATOM 690 C C . TYR A 1 88 ? 10.208 -1.448 -1.693 1.00 90.75 88 TYR A C 1
ATOM 692 O O . TYR A 1 88 ? 10.591 -0.433 -2.275 1.00 90.75 88 TYR A O 1
ATOM 700 N N . GLN A 1 89 ? 11.043 -2.358 -1.204 1.00 91.38 89 GLN A N 1
ATOM 701 C CA . GLN A 1 89 ? 12.488 -2.301 -1.379 1.00 91.38 89 GLN A CA 1
ATOM 702 C C . GLN A 1 89 ? 12.951 -3.620 -1.971 1.00 91.38 89 GLN A C 1
ATOM 704 O O . GLN A 1 89 ? 12.611 -4.693 -1.473 1.00 91.38 89 GLN A O 1
ATOM 709 N N . CYS A 1 90 ? 13.739 -3.532 -3.031 1.00 89.50 90 CYS A N 1
ATOM 710 C CA . CYS A 1 90 ? 14.287 -4.684 -3.718 1.00 89.50 90 CYS A CA 1
ATOM 711 C C . CYS A 1 90 ? 15.740 -4.409 -4.106 1.00 89.50 90 CYS A C 1
ATOM 713 O O . CYS A 1 90 ? 16.121 -3.275 -4.391 1.00 89.50 90 CYS A O 1
ATOM 715 N N . SER A 1 91 ? 16.564 -5.453 -4.091 1.00 91.00 91 SER A N 1
ATOM 716 C CA . SER A 1 91 ? 17.928 -5.393 -4.617 1.00 91.00 91 SER A CA 1
ATOM 717 C C . SER A 1 91 ? 17.910 -5.565 -6.134 1.00 91.00 91 SER A C 1
ATOM 719 O O . SER A 1 91 ? 17.070 -6.290 -6.655 1.00 91.00 91 SER A O 1
ATOM 721 N N . GLU A 1 92 ? 18.868 -4.980 -6.849 1.00 88.69 92 GLU A N 1
ATOM 722 C CA . GLU A 1 92 ? 18.963 -5.096 -8.318 1.00 88.69 92 GLU A CA 1
ATOM 723 C C . GLU A 1 92 ? 19.037 -6.558 -8.802 1.00 88.69 92 GLU A C 1
ATOM 725 O O . GLU A 1 92 ? 18.564 -6.908 -9.879 1.00 88.69 92 GLU A O 1
ATOM 730 N N . ASN A 1 93 ? 19.569 -7.459 -7.973 1.00 90.38 93 ASN A N 1
ATOM 731 C CA . ASN A 1 93 ? 19.652 -8.885 -8.281 1.00 90.38 93 ASN A CA 1
ATOM 732 C C . ASN A 1 93 ? 18.328 -9.657 -8.102 1.00 90.38 93 ASN A C 1
ATOM 734 O O . ASN A 1 93 ? 18.302 -10.854 -8.397 1.00 90.38 93 ASN A O 1
ATOM 738 N N . CYS A 1 94 ? 17.252 -9.018 -7.623 1.00 87.31 94 CYS A N 1
ATOM 739 C CA . CYS A 1 94 ? 15.982 -9.689 -7.339 1.00 87.31 94 CYS A CA 1
ATOM 740 C C . CYS A 1 94 ? 15.270 -10.185 -8.603 1.00 87.31 94 CYS A C 1
ATOM 742 O O . CYS A 1 94 ? 14.454 -11.098 -8.505 1.00 87.31 94 CYS A O 1
ATOM 744 N N . ARG A 1 95 ? 15.623 -9.634 -9.777 1.00 87.62 95 ARG A N 1
ATOM 745 C CA . ARG A 1 95 ? 15.046 -9.879 -11.115 1.00 87.62 95 ARG A CA 1
ATOM 746 C C . ARG A 1 95 ? 13.561 -9.531 -11.258 1.00 87.62 95 ARG A C 1
ATOM 748 O O . ARG A 1 95 ? 13.179 -9.027 -12.301 1.00 87.62 95 ARG A O 1
ATOM 755 N N . SER A 1 96 ? 12.746 -9.794 -10.2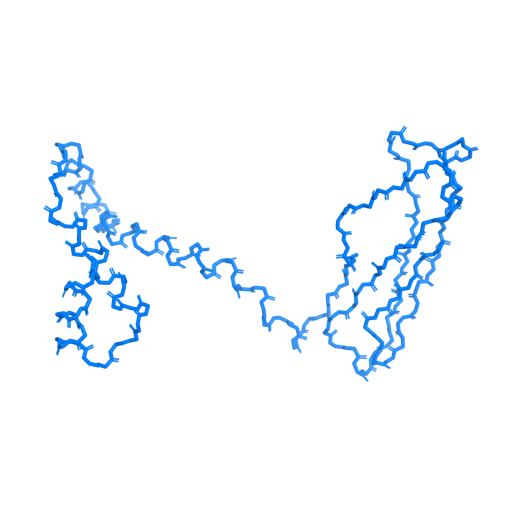44 1.00 90.00 96 SER A N 1
ATOM 756 C CA . SER A 1 96 ? 11.305 -9.551 -10.212 1.00 90.00 96 SER A CA 1
ATOM 757 C C . SER A 1 96 ? 10.866 -9.169 -8.801 1.00 90.00 96 SER A C 1
ATOM 759 O O . SER A 1 96 ? 11.364 -9.741 -7.826 1.00 90.00 96 SER A O 1
ATOM 761 N N . VAL A 1 97 ? 9.897 -8.262 -8.693 1.00 91.38 97 VAL A N 1
ATOM 762 C CA . VAL A 1 97 ? 9.295 -7.841 -7.423 1.00 91.38 97 VAL A CA 1
ATOM 763 C C . VAL A 1 97 ? 7.812 -8.198 -7.412 1.00 91.38 97 VAL A C 1
ATOM 765 O O . VAL A 1 97 ? 7.085 -7.869 -8.340 1.00 91.38 97 VAL A O 1
ATOM 768 N N . SER A 1 98 ? 7.360 -8.869 -6.354 1.00 91.88 98 SER A N 1
ATOM 769 C CA . SER A 1 98 ? 5.940 -9.165 -6.154 1.00 91.88 98 SER A CA 1
ATOM 770 C C . SER A 1 98 ? 5.287 -8.031 -5.373 1.00 91.88 98 SER A C 1
ATOM 772 O O . SER A 1 98 ? 5.624 -7.807 -4.206 1.00 91.88 98 SER A O 1
ATOM 774 N N . LEU A 1 99 ? 4.341 -7.331 -5.996 1.00 94.31 99 LEU A N 1
ATOM 775 C CA . LEU A 1 99 ? 3.540 -6.296 -5.341 1.00 94.31 99 LEU A CA 1
ATOM 776 C C . LEU A 1 99 ? 2.145 -6.840 -5.055 1.00 94.31 99 LEU A C 1
ATOM 778 O O . LEU A 1 99 ? 1.542 -7.502 -5.896 1.00 94.31 99 LEU A O 1
ATOM 782 N N . TRP A 1 100 ? 1.612 -6.542 -3.876 1.00 95.38 100 TRP A N 1
ATOM 783 C CA . TRP A 1 100 ? 0.302 -7.033 -3.459 1.00 95.38 100 TRP A CA 1
ATOM 784 C C . TRP A 1 100 ? -0.707 -5.894 -3.432 1.00 95.38 100 TRP A C 1
ATOM 786 O O . TRP A 1 100 ? -0.450 -4.836 -2.855 1.00 95.38 100 TRP A O 1
ATOM 796 N N . VAL A 1 101 ? -1.865 -6.125 -4.046 1.00 95.62 101 VAL A N 1
ATOM 797 C CA . VAL A 1 101 ? -3.023 -5.230 -4.007 1.00 95.62 101 VAL A CA 1
ATOM 798 C C . VAL A 1 101 ? -4.117 -5.900 -3.194 1.00 95.62 101 VAL A C 1
ATOM 800 O O . VAL A 1 101 ? -4.512 -7.034 -3.477 1.00 95.62 101 VAL A O 1
ATOM 803 N N . CYS A 1 102 ? -4.613 -5.181 -2.198 1.00 94.56 102 CYS A N 1
ATOM 804 C CA . CYS A 1 102 ? -5.682 -5.610 -1.316 1.00 94.56 102 CYS A CA 1
ATOM 805 C C . CYS A 1 102 ? -6.978 -4.877 -1.671 1.00 94.56 102 CYS A C 1
ATOM 807 O O . CYS A 1 102 ? -6.989 -3.663 -1.877 1.00 94.56 102 CYS A O 1
ATOM 809 N N . LEU A 1 103 ? -8.072 -5.631 -1.709 1.00 92.06 103 LEU A N 1
ATOM 810 C CA . LEU A 1 103 ? -9.439 -5.145 -1.822 1.00 92.06 103 LEU A CA 1
ATOM 811 C C . LEU A 1 103 ? -10.163 -5.482 -0.518 1.00 92.06 103 LEU A C 1
ATOM 813 O O . LEU A 1 103 ? -10.231 -6.641 -0.102 1.00 92.06 103 LEU A O 1
ATOM 817 N N . GLN A 1 104 ? -10.714 -4.460 0.117 1.00 89.44 104 GLN A N 1
ATOM 818 C CA . GLN A 1 104 ? -11.467 -4.566 1.352 1.00 89.44 104 GLN A CA 1
ATOM 819 C C . GLN A 1 104 ? -12.868 -3.975 1.127 1.00 89.44 104 GLN A C 1
ATOM 821 O O . GLN A 1 104 ? -12.999 -2.849 0.662 1.00 89.44 104 GLN A O 1
ATOM 826 N N . GLY A 1 105 ? -13.921 -4.718 1.478 1.00 82.19 105 GLY A N 1
ATOM 827 C CA . GLY A 1 105 ? -15.299 -4.213 1.484 1.00 82.19 105 GLY A CA 1
ATOM 828 C C . GLY A 1 105 ? -16.026 -4.413 0.155 1.00 82.19 105 GLY A C 1
ATOM 829 O O . GLY A 1 105 ? -15.493 -4.156 -0.925 1.00 82.19 105 GLY A O 1
ATOM 830 N N . GLY A 1 106 ? -17.268 -4.901 0.222 1.00 76.94 106 GLY A N 1
ATOM 831 C CA . GLY A 1 106 ? -18.103 -5.152 -0.960 1.00 76.94 106 GLY A CA 1
ATOM 832 C C . GLY A 1 106 ? -17.598 -6.266 -1.892 1.00 76.94 106 GLY A C 1
ATOM 833 O O . GLY A 1 106 ? -18.015 -6.321 -3.049 1.00 76.94 106 GLY A O 1
ATOM 834 N N . THR A 1 107 ? -16.721 -7.147 -1.402 1.00 76.50 107 THR A N 1
ATOM 835 C CA . THR A 1 107 ? -16.043 -8.204 -2.173 1.00 76.50 107 THR A CA 1
ATOM 836 C C . THR A 1 107 ? -16.963 -9.335 -2.612 1.00 76.50 107 THR A C 1
ATOM 838 O O . THR A 1 107 ? -16.662 -10.010 -3.583 1.00 76.50 107 THR A O 1
ATOM 841 N N . ASP A 1 108 ? -18.090 -9.563 -1.940 1.00 74.50 108 ASP A N 1
ATOM 842 C CA . ASP A 1 108 ? -18.788 -10.855 -2.035 1.00 74.50 108 ASP A CA 1
ATOM 843 C C . ASP A 1 108 ? -19.689 -11.011 -3.268 1.00 74.50 108 ASP A C 1
ATOM 845 O O . ASP A 1 108 ? -20.077 -12.123 -3.616 1.00 74.50 108 ASP A O 1
ATOM 849 N N . THR A 1 109 ? -20.050 -9.912 -3.936 1.00 77.25 109 THR A N 1
ATOM 850 C CA . THR A 1 109 ? -21.055 -9.932 -5.022 1.00 77.25 109 THR A CA 1
ATOM 851 C C . THR A 1 109 ? -20.606 -9.264 -6.314 1.00 77.25 109 THR A C 1
ATOM 853 O O . THR A 1 109 ? -21.272 -9.419 -7.338 1.00 77.25 109 THR A O 1
ATOM 856 N N . LYS A 1 110 ? -19.500 -8.516 -6.295 1.00 83.69 110 LYS A N 1
ATOM 857 C CA . LYS A 1 110 ? -19.050 -7.701 -7.426 1.00 83.69 110 LYS A CA 1
ATOM 858 C C . LYS A 1 110 ? -17.650 -8.101 -7.859 1.00 83.69 110 LYS A C 1
ATOM 860 O O . LYS A 1 110 ? -16.789 -8.362 -7.027 1.00 83.69 110 LYS A O 1
ATOM 865 N N . THR A 1 111 ? -17.439 -8.088 -9.168 1.00 91.12 111 THR A N 1
ATOM 866 C CA . THR A 1 111 ? -16.111 -8.184 -9.772 1.00 91.12 111 THR A CA 1
ATOM 867 C C . THR A 1 111 ? -15.520 -6.781 -9.887 1.00 91.12 111 THR A C 1
ATOM 869 O O . THR A 1 111 ? -16.199 -5.868 -10.362 1.00 91.12 111 THR A O 1
ATOM 872 N N . PHE A 1 112 ? -14.264 -6.603 -9.477 1.00 91.88 112 PHE A N 1
ATOM 873 C CA . PHE A 1 112 ? -13.547 -5.334 -9.619 1.00 91.88 112 PHE A CA 1
ATOM 874 C C . PHE A 1 112 ? -12.453 -5.456 -10.673 1.00 91.88 112 PHE A C 1
ATOM 876 O O . PHE A 1 112 ? -11.697 -6.426 -10.682 1.00 91.88 112 PHE A O 1
ATOM 883 N N . HIS A 1 113 ? -12.367 -4.445 -11.534 1.00 94.12 113 HIS A N 1
ATOM 884 C CA . HIS A 1 113 ? -11.305 -4.284 -12.519 1.00 94.12 113 HIS A CA 1
ATOM 885 C C . HIS A 1 113 ? -10.428 -3.116 -12.080 1.00 94.12 113 HIS A C 1
ATOM 887 O O . HIS A 1 113 ? -10.930 -2.008 -11.887 1.00 94.12 113 HIS A O 1
ATOM 893 N N . VAL A 1 114 ? -9.142 -3.381 -11.870 1.00 94.69 114 VAL A N 1
ATOM 894 C CA . VAL A 1 114 ? -8.171 -2.401 -11.380 1.00 94.69 114 VAL A CA 1
ATOM 895 C C . VAL A 1 114 ? -7.028 -2.319 -12.374 1.00 94.69 114 VAL A C 1
ATOM 897 O O . VAL A 1 114 ? -6.206 -3.231 -12.454 1.00 94.69 114 VAL A O 1
ATOM 900 N N . ASP A 1 115 ? -6.987 -1.229 -13.127 1.00 96.56 115 ASP A N 1
ATOM 901 C CA . ASP A 1 115 ? -5.894 -0.962 -14.054 1.00 96.56 115 ASP A CA 1
ATOM 902 C C . ASP A 1 115 ? -4.672 -0.454 -13.286 1.00 96.56 115 ASP A C 1
ATOM 904 O O . ASP A 1 115 ? -4.782 0.386 -12.388 1.00 96.56 115 ASP A O 1
ATOM 908 N N . TYR A 1 116 ? -3.498 -0.964 -13.640 1.00 95.06 116 TYR A N 1
ATOM 909 C CA . TYR A 1 116 ? -2.225 -0.552 -13.070 1.00 95.06 116 TYR A CA 1
ATOM 910 C C . TYR A 1 116 ? -1.201 -0.312 -14.173 1.00 95.06 116 TYR A C 1
ATOM 912 O O . TYR A 1 116 ? -1.256 -0.906 -15.249 1.00 95.06 116 TYR A O 1
ATOM 920 N N . ARG A 1 117 ? -0.238 0.559 -13.876 1.00 95.50 117 ARG A N 1
ATOM 921 C CA . ARG A 1 117 ? 0.942 0.789 -14.706 1.00 95.50 117 ARG A CA 1
ATOM 922 C C . ARG A 1 117 ? 2.114 1.217 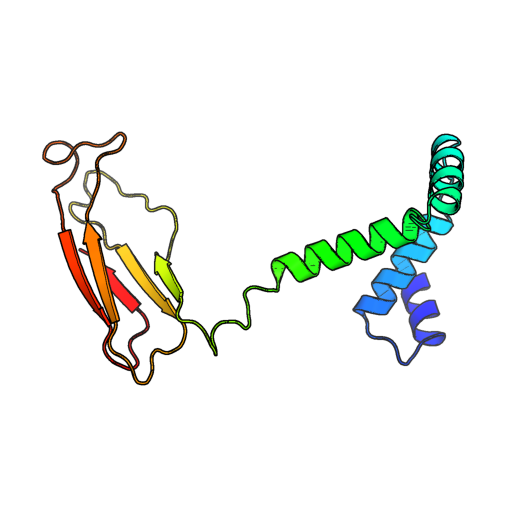-13.839 1.00 95.50 117 ARG A C 1
ATOM 924 O O . ARG A 1 117 ? 1.922 1.898 -12.830 1.00 95.50 117 ARG A O 1
ATOM 931 N N . THR A 1 118 ? 3.319 0.868 -14.255 1.00 95.00 118 THR A N 1
ATOM 932 C CA . THR A 1 118 ? 4.555 1.422 -13.697 1.00 95.00 118 THR A CA 1
ATOM 933 C C . THR A 1 118 ? 4.827 2.810 -14.275 1.00 95.00 118 THR A C 1
ATOM 935 O O . THR A 1 118 ? 4.563 3.051 -15.453 1.00 95.00 118 THR A O 1
ATOM 938 N N . GLU A 1 119 ? 5.371 3.724 -13.474 1.00 95.19 119 GLU A N 1
ATOM 939 C CA . GLU A 1 119 ? 5.730 5.077 -13.910 1.00 95.19 119 GLU A CA 1
ATOM 940 C C . GLU A 1 119 ? 7.155 5.427 -13.468 1.00 95.19 119 GLU A C 1
ATOM 942 O O . GLU A 1 119 ? 7.618 4.998 -12.411 1.00 95.19 119 GLU A O 1
ATOM 947 N N . ASN A 1 120 ? 7.851 6.212 -14.294 1.00 94.12 120 ASN A N 1
ATOM 948 C CA . ASN A 1 120 ? 9.211 6.649 -14.005 1.00 94.12 120 ASN A CA 1
ATOM 949 C C . ASN A 1 120 ? 9.237 7.610 -12.811 1.00 94.12 120 ASN A C 1
ATOM 951 O O . ASN A 1 120 ? 8.449 8.551 -12.728 1.00 94.12 120 ASN A O 1
ATOM 955 N N . GLY A 1 121 ? 10.210 7.403 -11.931 1.00 92.94 121 GLY A N 1
ATOM 956 C CA . GLY A 1 121 ? 10.543 8.317 -10.844 1.00 92.94 121 GLY A CA 1
ATOM 957 C C . GLY A 1 121 ? 12.008 8.715 -10.956 1.00 92.94 121 GLY A C 1
ATOM 958 O O . GLY A 1 121 ? 12.424 9.322 -11.938 1.00 92.94 121 GLY A O 1
ATOM 959 N N . SER A 1 122 ? 12.809 8.327 -9.963 1.00 93.88 122 SER A N 1
ATOM 960 C CA . SER A 1 122 ? 14.273 8.351 -10.081 1.00 93.88 122 SER A CA 1
ATOM 961 C C . SER A 1 122 ? 14.823 7.201 -10.931 1.00 93.88 122 SER A C 1
ATOM 963 O O . SER A 1 122 ? 15.896 7.344 -11.505 1.00 93.88 122 SER A O 1
ATOM 965 N N . ALA A 1 123 ? 14.100 6.079 -10.995 1.00 92.81 123 ALA A N 1
ATOM 966 C CA . ALA A 1 123 ? 14.405 4.937 -11.850 1.00 92.81 123 ALA A CA 1
ATOM 967 C C . ALA A 1 123 ? 13.683 5.066 -13.202 1.00 92.81 123 ALA A C 1
ATOM 969 O O . ALA A 1 123 ? 12.545 5.552 -13.257 1.00 92.81 123 ALA A O 1
ATOM 970 N N . SER A 1 124 ? 14.331 4.615 -14.275 1.00 93.31 124 SER A N 1
ATOM 971 C CA . SER A 1 124 ? 13.853 4.694 -15.658 1.00 93.31 124 SER A CA 1
ATOM 972 C C . SER A 1 124 ? 13.541 3.316 -16.241 1.00 93.31 124 SER A C 1
ATOM 974 O O . SER A 1 124 ? 14.349 2.388 -16.163 1.00 93.31 124 SER A O 1
ATOM 976 N N . SER A 1 125 ? 12.389 3.205 -16.904 1.00 93.56 125 SER A N 1
ATOM 977 C CA . SER A 1 125 ? 12.014 2.007 -17.658 1.00 93.56 125 SER A CA 1
ATOM 978 C C . SER A 1 125 ? 13.042 1.675 -18.750 1.00 93.56 125 SER A C 1
ATOM 980 O O . SER A 1 125 ? 13.505 2.555 -19.475 1.00 93.56 125 SER A O 1
ATOM 982 N N . GLY A 1 126 ? 13.356 0.391 -18.907 1.00 89.56 126 GLY A N 1
ATOM 983 C CA . GLY A 1 126 ? 14.317 -0.167 -19.860 1.00 89.56 126 GLY A CA 1
ATOM 984 C C . GLY A 1 126 ? 15.773 -0.131 -19.387 1.00 89.56 126 GLY A C 1
ATOM 985 O O . GLY A 1 126 ? 16.576 -0.916 -19.885 1.00 89.56 126 GLY A O 1
ATOM 986 N N . ALA A 1 127 ? 16.109 0.741 -18.431 1.00 90.50 127 ALA A N 1
ATOM 987 C CA . ALA A 1 127 ? 17.436 0.804 -17.816 1.00 90.50 127 ALA A CA 1
ATOM 988 C C . ALA A 1 127 ? 17.454 0.138 -16.432 1.00 90.50 127 ALA A C 1
ATOM 990 O O . ALA A 1 127 ? 18.275 -0.743 -16.196 1.00 90.50 127 ALA A O 1
ATOM 991 N N . ASP A 1 128 ? 16.528 0.531 -15.551 1.00 91.88 128 ASP A N 1
ATOM 992 C CA . ASP A 1 128 ? 16.495 0.090 -14.149 1.00 91.88 128 ASP A CA 1
ATOM 993 C C . ASP A 1 128 ? 15.413 -0.966 -13.886 1.00 91.88 128 ASP A C 1
ATOM 995 O O . ASP A 1 128 ? 15.558 -1.821 -13.014 1.00 91.88 128 ASP A O 1
ATOM 999 N N . TYR A 1 129 ? 14.310 -0.905 -14.632 1.00 91.75 129 TYR A N 1
ATOM 1000 C CA . TYR A 1 129 ? 13.189 -1.836 -14.525 1.00 91.75 129 TYR A CA 1
ATOM 1001 C C . TYR A 1 129 ? 12.477 -1.985 -15.873 1.00 91.75 129 TYR A C 1
ATOM 1003 O O . TYR A 1 129 ? 12.652 -1.159 -16.767 1.00 91.75 129 TYR A O 1
ATOM 1011 N N . GLU A 1 130 ? 11.666 -3.024 -16.040 1.00 92.31 130 GLU A N 1
ATOM 1012 C CA . GLU A 1 130 ? 10.849 -3.222 -17.241 1.00 92.31 130 GLU A CA 1
ATOM 1013 C C . GLU A 1 130 ? 9.452 -2.617 -17.047 1.00 92.31 130 GLU A C 1
ATOM 1015 O O . GLU A 1 130 ? 8.818 -2.831 -16.014 1.00 92.31 130 GLU A O 1
ATOM 1020 N N . TYR A 1 131 ? 8.972 -1.845 -18.026 1.00 93.81 131 TYR A N 1
ATOM 1021 C CA . TYR A 1 131 ? 7.628 -1.272 -17.979 1.00 93.81 131 TYR A CA 1
ATOM 1022 C C . TYR A 1 131 ? 6.564 -2.371 -17.937 1.00 93.81 131 TYR A C 1
ATOM 1024 O O . TYR A 1 131 ? 6.549 -3.256 -18.790 1.00 93.81 131 TYR A O 1
ATOM 1032 N N . CYS A 1 132 ? 5.639 -2.268 -16.985 1.00 93.62 132 CYS A N 1
ATOM 1033 C CA . CYS A 1 132 ? 4.524 -3.193 -16.835 1.00 93.62 132 CYS A CA 1
ATOM 1034 C C . CYS A 1 132 ? 3.213 -2.410 -16.692 1.00 93.62 132 CYS A C 1
ATOM 1036 O O . CYS A 1 132 ? 3.114 -1.473 -15.894 1.00 93.62 132 CYS A O 1
ATOM 1038 N N . GLU A 1 133 ? 2.199 -2.804 -17.458 1.00 95.81 133 GLU A N 1
ATOM 1039 C CA . GLU A 1 133 ? 0.823 -2.325 -17.336 1.00 95.81 133 GLU A CA 1
ATOM 1040 C C . GLU A 1 133 ? -0.158 -3.486 -17.510 1.00 95.81 133 GLU A C 1
ATOM 1042 O O . GLU A 1 133 ? 0.150 -4.492 -18.154 1.00 95.81 133 GLU A O 1
ATOM 1047 N N . GLY A 1 134 ? -1.346 -3.361 -16.931 1.00 95.44 134 GLY A N 1
ATOM 1048 C CA . GLY A 1 134 ? -2.371 -4.386 -17.050 1.00 95.44 134 GLY A CA 1
ATOM 1049 C C . GLY A 1 134 ? -3.597 -4.113 -16.196 1.00 95.44 134 GLY A C 1
ATOM 1050 O O . GLY A 1 134 ? -3.713 -3.077 -15.544 1.00 95.44 134 GLY A O 1
ATOM 1051 N N . THR A 1 135 ? -4.508 -5.082 -16.184 1.00 96.19 135 THR A N 1
ATOM 1052 C CA . THR A 1 135 ? -5.738 -5.030 -15.391 1.00 96.19 135 THR A CA 1
ATOM 1053 C C . THR A 1 135 ? -5.781 -6.213 -14.438 1.00 96.19 135 THR A C 1
ATOM 1055 O O . THR A 1 135 ? -5.779 -7.373 -14.853 1.00 96.19 135 THR A O 1
ATOM 1058 N N . ILE A 1 136 ? -5.873 -5.925 -13.145 1.00 94.81 136 ILE A N 1
ATOM 1059 C CA . ILE A 1 136 ? -6.141 -6.919 -12.111 1.00 94.81 136 ILE A CA 1
ATOM 1060 C C . ILE A 1 136 ? -7.649 -7.106 -12.013 1.00 94.81 136 ILE A C 1
ATOM 1062 O O . ILE A 1 136 ? -8.400 -6.142 -11.861 1.00 94.81 136 ILE A O 1
ATOM 1066 N N . VAL A 1 137 ? -8.091 -8.359 -12.059 1.00 94.75 137 VAL A N 1
ATOM 1067 C CA . VAL A 1 137 ? -9.499 -8.716 -11.882 1.00 94.75 137 VAL A CA 1
ATOM 1068 C C . VAL A 1 137 ? -9.669 -9.409 -10.538 1.00 94.75 137 VAL A C 1
ATOM 1070 O O . VAL A 1 137 ? -9.136 -10.503 -10.339 1.00 94.75 137 VAL A O 1
ATOM 1073 N N . PHE A 1 138 ? -10.415 -8.778 -9.634 1.00 94.06 138 PHE A N 1
ATOM 1074 C CA . PHE A 1 138 ? -10.871 -9.384 -8.385 1.00 94.06 138 PHE A CA 1
ATOM 1075 C C . PHE A 1 138 ? -12.234 -10.017 -8.624 1.00 94.06 138 PHE A C 1
ATOM 1077 O O . PHE A 1 138 ? -13.212 -9.316 -8.887 1.00 94.06 138 PHE A O 1
ATOM 1084 N N . GLN A 1 139 ? -12.291 -11.341 -8.559 1.00 92.88 139 GLN A N 1
ATOM 1085 C CA . GLN A 1 139 ? -13.536 -12.096 -8.570 1.00 92.88 139 GLN A CA 1
ATOM 1086 C C . GLN A 1 139 ? -14.272 -11.946 -7.232 1.00 92.88 139 GLN A C 1
ATOM 1088 O O . GLN A 1 139 ? -13.655 -11.591 -6.224 1.00 92.88 139 GLN A O 1
ATOM 1093 N N . PRO A 1 140 ? -15.582 -12.244 -7.192 1.00 91.12 140 PRO A N 1
ATOM 1094 C CA . PRO A 1 140 ? -16.333 -12.207 -5.947 1.00 91.12 140 PRO A CA 1
ATOM 1095 C C . PRO A 1 140 ? -15.685 -13.084 -4.862 1.00 91.12 140 PRO A C 1
ATOM 1097 O O . PRO A 1 140 ? -15.382 -14.254 -5.093 1.00 91.12 140 PRO A O 1
ATOM 1100 N N . GLY A 1 141 ? -15.459 -12.504 -3.685 1.00 88.50 141 GLY A N 1
ATOM 1101 C CA . GLY A 1 141 ? -14.795 -13.123 -2.535 1.00 88.50 141 GLY A CA 1
ATOM 1102 C C . GLY A 1 141 ? -13.265 -13.019 -2.533 1.00 88.50 141 GLY A C 1
ATOM 1103 O O . GLY A 1 141 ? -12.633 -13.400 -1.548 1.00 88.50 141 GLY A O 1
ATOM 1104 N N . GLU A 1 142 ? -12.640 -12.494 -3.591 1.00 91.69 142 GLU A N 1
ATOM 1105 C CA . GLU A 1 142 ? -11.194 -12.270 -3.616 1.00 91.69 142 GLU A CA 1
ATOM 1106 C C . GLU A 1 142 ? -10.827 -10.934 -2.968 1.00 91.69 142 GLU A C 1
ATOM 1108 O O . GLU A 1 142 ? -11.325 -9.876 -3.345 1.00 91.69 142 GLU A O 1
ATOM 1113 N N . THR A 1 143 ? -9.896 -10.980 -2.018 1.00 92.62 143 THR A N 1
ATOM 1114 C CA . THR A 1 143 ? -9.459 -9.802 -1.252 1.00 92.62 143 THR A CA 1
ATOM 1115 C C . THR A 1 143 ? -8.013 -9.403 -1.525 1.00 92.62 143 THR A C 1
ATOM 1117 O O . THR A 1 143 ? -7.582 -8.342 -1.087 1.00 92.62 143 THR A O 1
ATOM 1120 N N . ARG A 1 144 ? -7.243 -10.226 -2.250 1.00 94.38 144 ARG A N 1
ATOM 1121 C CA . ARG A 1 144 ? -5.836 -9.950 -2.574 1.00 94.38 144 ARG A CA 1
ATOM 1122 C C . ARG A 1 144 ? -5.434 -10.473 -3.949 1.00 94.38 144 ARG A C 1
ATOM 1124 O O . ARG A 1 144 ? -5.826 -11.579 -4.329 1.00 94.38 144 ARG A O 1
ATOM 1131 N N . LYS A 1 145 ? -4.608 -9.705 -4.657 1.00 95.69 145 LYS A N 1
ATOM 1132 C CA . LYS A 1 145 ? -3.998 -10.071 -5.943 1.00 95.69 145 LYS A CA 1
ATOM 1133 C C . LYS A 1 145 ? -2.541 -9.634 -5.994 1.00 95.69 145 LYS A C 1
ATOM 1135 O O . LYS A 1 145 ? -2.161 -8.645 -5.375 1.00 95.69 145 LYS A O 1
ATOM 1140 N N . GLU A 1 146 ? -1.750 -10.397 -6.734 1.00 95.06 146 GLU A N 1
ATOM 1141 C CA . GLU A 1 146 ? -0.327 -10.148 -6.955 1.00 95.06 146 GLU A CA 1
ATOM 1142 C C . GLU A 1 146 ? -0.125 -9.494 -8.329 1.00 95.06 146 GLU A C 1
ATOM 1144 O O . GLU A 1 146 ? -0.718 -9.936 -9.315 1.00 95.06 146 GLU A O 1
ATOM 1149 N N . ILE A 1 147 ? 0.728 -8.472 -8.379 1.00 93.06 147 ILE A N 1
ATOM 1150 C CA . ILE A 1 147 ? 1.328 -7.915 -9.593 1.00 93.06 147 ILE A CA 1
ATOM 1151 C C . ILE A 1 147 ? 2.759 -8.443 -9.675 1.00 93.06 147 ILE A C 1
ATOM 1153 O O . ILE A 1 147 ? 3.482 -8.417 -8.673 1.00 93.06 147 ILE A O 1
ATOM 1157 N N . LYS A 1 148 ? 3.143 -8.909 -10.862 1.00 84.44 148 LYS A N 1
ATOM 1158 C CA . LYS A 1 148 ? 4.491 -9.381 -11.181 1.00 84.44 148 LYS A CA 1
ATOM 1159 C C . LYS A 1 148 ? 5.141 -8.501 -12.233 1.00 84.44 148 LYS A C 1
ATOM 1161 O O . LYS A 1 148 ? 4.385 -7.941 -13.062 1.00 84.44 148 LYS A O 1
#

Foldseek 3Di:
DVVQLVVLCVVCVPDDSVVSVLVSVLVVVVPDDDDPVQVVVQVVCVVVVVHGPSVVVSVVVVVVVVVVVVVPPCQAPDKDKDWPDPDDDDDLVPLDDKTKIFIGHPQAPDKDKDKDWDDDDVDDDPPRHPTDIDIDIRHRPRGMDIDD

Radius of gyration: 26.29 Å; chains: 1; bounding box: 41×49×64 Å

Secondary structure (DSSP, 8-state):
-HHHHHHHHHH-TTS-HHHHHHHHHHHHHHHS---HHHHHHHHHHHHTT---HHHHHHHHHHHHHHTTTTTSSGGGT--EEEES-S-----GGG----EEEEEESSTTT--EEEEEE---SSS-BTTTB---EEEEEE-TT--EEEE-

InterPro domains:
  IPR003644 Na-Ca exchanger/integrin-beta4 [PF03160] (80-148)
  IPR003644 Na-Ca exchanger/integrin-beta4 [SM00237] (66-148)
  IPR032452 Sodium/calcium exchanger domain, C-terminal extension [PF16494] (1-64)
  IPR038081 CalX-like domain superfamily [G3DSA:2.60.40.2030] (67-148)
  IPR038081 CalX-like domain superfamily [SSF141072] (79-147)
  IPR051171 Calcium/Cation Antiporter [PTHR11878] (5-148)

Sequence (148 aa):
VIRMLKELREKHPDKDLDQLIEMANYATMQKQHKSRAFYRVQATRMMIGAGNVLKKHAAAEQAKRTAGDSAENDLATCSHIAFEQAQYQCSENCRSVSLWVCLQGGTDTKTFHVDYRTENGSASSGADYEYCEGTIVFQPGETRKEIK

pLDDT: mean 82.94, std 12.51, range [45.0, 96.56]